Protein AF-W1YRF5-F1 (afdb_monomer_lite)

Organism: NCBI:txid408170

Sequence (106 aa):
VVPGMPHLPFLLFSALLGFTGWRMSKRPQAAEAEEKSLETLTRTITETSEQQVSWETIPLIEPISLSLGYKLVALVDKAQGNPLPQRIRGVRQVISDGNGVLLPEI

InterPro domains:
  IPR001712 Type III secretion system FHIPEP [PF00771] (1-106)
  IPR001712 Type III secretion system FHIPEP [PTHR30161] (1-106)
  IPR042194 FHIPEP, domain 1 [G3DSA:3.40.30.60] (30-106)

Radius of gyration: 37.63 Å; chains: 1; bounding box: 57×25×106 Å

Foldseek 3Di:
DDPDDDCVVVVVVVVVVVVVVVVVVPPPPVVVVVVVVVVVVVVVCVVVVPPDVDPVPDDDDDDDDDDDDPVCVVCCDVVNVNNPVVVVVVVQVVVCVVVVHRDDDD

pLDDT: mean 79.0, std 10.47, range [55.88, 95.44]

Secondary structure (DSSP, 8-state):
--TTS-HHHHHHHHHHHHHHHHHHHS--HHHHHHHHHHHHHHHHHHHHTT----GGGSPPPPPP-----GGGGGGT-GGGT-HHHHHHHHHHHHHHHHHTSPPPP-

Structure (mmCIF, N/CA/C/O backbone):
data_AF-W1YRF5-F1
#
_entry.id   AF-W1YRF5-F1
#
loop_
_atom_site.group_PDB
_atom_site.id
_atom_site.type_symbol
_atom_site.label_atom_id
_atom_site.label_alt_id
_atom_site.label_comp_id
_atom_site.label_asym_id
_atom_site.label_entity_id
_atom_site.label_seq_id
_atom_site.pdbx_PDB_ins_code
_atom_site.Cartn_x
_atom_site.Cartn_y
_atom_site.Cartn_z
_atom_site.occupancy
_atom_site.B_iso_or_equiv
_atom_site.auth_seq_id
_atom_site.auth_comp_id
_atom_site.auth_asym_id
_atom_site.auth_atom_id
_atom_site.pdbx_PDB_model_num
ATOM 1 N N . VAL A 1 1 ? 33.717 -13.083 -66.081 1.00 57.66 1 VAL A N 1
ATOM 2 C CA . VAL A 1 1 ? 32.975 -12.517 -67.232 1.00 57.66 1 VAL A CA 1
ATOM 3 C C . VAL A 1 1 ? 32.475 -13.692 -68.054 1.00 57.66 1 VAL A C 1
ATOM 5 O O . VAL A 1 1 ? 33.300 -14.496 -68.464 1.00 57.66 1 VAL A O 1
ATOM 8 N N . VAL A 1 2 ? 31.156 -13.878 -68.165 1.00 59.56 2 VAL A N 1
ATOM 9 C CA . VAL A 1 2 ? 30.548 -15.007 -68.900 1.00 59.56 2 VAL A CA 1
ATOM 10 C C . VAL A 1 2 ? 30.371 -14.591 -70.367 1.00 59.56 2 VAL A C 1
ATOM 12 O O . VAL A 1 2 ? 29.769 -13.543 -70.593 1.00 59.56 2 VAL A O 1
ATOM 15 N N . PRO A 1 3 ? 30.874 -15.340 -71.363 1.00 70.31 3 PRO A N 1
ATOM 16 C CA . PRO A 1 3 ? 30.791 -14.918 -72.758 1.00 70.31 3 PRO A CA 1
ATOM 17 C C . PRO A 1 3 ? 29.340 -15.001 -73.262 1.00 70.31 3 PRO A C 1
ATOM 19 O O . PRO A 1 3 ? 28.722 -16.056 -73.162 1.00 70.31 3 PRO A O 1
ATOM 22 N N . GLY A 1 4 ? 28.801 -13.900 -73.805 1.00 70.38 4 GLY A N 1
ATOM 23 C CA . GLY A 1 4 ? 27.498 -13.873 -74.497 1.00 70.38 4 GLY A CA 1
ATOM 24 C C . GLY A 1 4 ? 26.362 -13.068 -73.842 1.00 70.38 4 GLY A C 1
ATOM 25 O O . GLY A 1 4 ? 25.280 -13.008 -74.418 1.00 70.38 4 GLY A O 1
ATOM 26 N N . MET A 1 5 ? 26.570 -12.416 -72.689 1.00 71.38 5 MET A N 1
ATOM 27 C CA . MET A 1 5 ? 25.559 -11.555 -72.038 1.00 71.38 5 MET A CA 1
ATOM 28 C C . MET A 1 5 ? 25.992 -10.079 -71.961 1.00 71.38 5 MET A C 1
ATOM 30 O O . MET A 1 5 ? 27.173 -9.804 -71.747 1.00 71.38 5 MET A O 1
ATOM 34 N N . PRO A 1 6 ? 25.062 -9.104 -72.065 1.00 78.56 6 PRO A N 1
ATOM 35 C CA . PRO A 1 6 ? 25.386 -7.692 -71.874 1.00 78.56 6 PRO A CA 1
ATOM 36 C C . PRO A 1 6 ? 25.775 -7.429 -70.407 1.00 78.56 6 PRO A C 1
ATOM 38 O O . PRO A 1 6 ? 24.937 -7.453 -69.510 1.00 78.56 6 PRO A O 1
ATOM 41 N N . HIS A 1 7 ? 27.060 -7.169 -70.145 1.00 79.50 7 HIS A N 1
ATOM 42 C CA . HIS A 1 7 ? 27.597 -6.909 -68.794 1.00 79.50 7 HIS A CA 1
ATOM 43 C C . HIS A 1 7 ? 27.298 -5.502 -68.262 1.00 79.50 7 HIS A C 1
ATOM 45 O O . HIS A 1 7 ? 27.398 -5.250 -67.064 1.00 79.50 7 HIS A O 1
ATOM 51 N N . LEU A 1 8 ? 26.915 -4.595 -69.157 1.00 87.06 8 LEU A N 1
ATOM 52 C CA . LEU A 1 8 ? 26.600 -3.199 -68.866 1.00 87.06 8 LEU A CA 1
ATOM 53 C C . LEU A 1 8 ? 25.480 -3.031 -67.810 1.00 87.06 8 LEU A C 1
ATOM 55 O O . LEU A 1 8 ? 25.721 -2.333 -66.826 1.00 87.06 8 LEU A O 1
ATOM 59 N N . PRO A 1 9 ? 24.311 -3.704 -67.910 1.00 88.06 9 PRO A N 1
ATOM 60 C CA . PRO A 1 9 ? 23.279 -3.646 -66.867 1.00 88.06 9 PRO A CA 1
ATOM 61 C C . PRO A 1 9 ? 23.739 -4.214 -65.517 1.00 88.06 9 PRO A C 1
ATOM 63 O O . PRO A 1 9 ? 23.411 -3.650 -64.475 1.00 88.06 9 PRO A O 1
ATOM 66 N N . PHE A 1 10 ? 24.539 -5.285 -65.512 1.00 86.38 10 PHE A N 1
ATOM 67 C CA . PHE A 1 10 ? 25.053 -5.883 -64.275 1.00 86.38 10 PHE A CA 1
ATOM 68 C C . PHE A 1 10 ? 26.046 -4.968 -63.555 1.00 86.38 10 PHE A C 1
ATOM 70 O O . PHE A 1 10 ? 25.980 -4.830 -62.335 1.00 86.38 10 PHE A O 1
ATOM 77 N N . LEU A 1 11 ? 26.939 -4.307 -64.297 1.00 89.94 11 LEU A N 1
ATOM 78 C CA . LEU A 1 11 ? 27.872 -3.335 -63.726 1.00 89.94 11 LEU A CA 1
ATOM 79 C C . LEU A 1 11 ? 27.139 -2.120 -63.154 1.00 89.94 11 LEU A C 1
ATOM 81 O O . LEU A 1 11 ? 27.476 -1.667 -62.063 1.00 89.94 11 LEU A O 1
ATOM 85 N N . LEU A 1 12 ? 26.111 -1.630 -63.848 1.00 92.38 12 LEU A N 1
ATOM 86 C CA . LEU A 1 12 ? 25.311 -0.495 -63.390 1.00 92.38 12 LEU A CA 1
ATOM 87 C C . LEU A 1 12 ? 24.539 -0.844 -62.108 1.00 92.38 12 LEU A C 1
ATOM 89 O O . LEU A 1 12 ? 24.555 -0.078 -61.146 1.00 92.38 12 LEU A O 1
ATOM 93 N N . PHE A 1 13 ? 23.946 -2.038 -62.051 1.00 92.19 13 PHE A N 1
ATOM 94 C CA . PHE A 1 13 ? 23.278 -2.535 -60.850 1.00 92.19 13 PHE A CA 1
ATOM 95 C C . PHE A 1 13 ? 24.253 -2.735 -59.680 1.00 92.19 13 PHE A C 1
ATOM 97 O O . PHE A 1 13 ? 23.970 -2.315 -58.559 1.00 92.19 13 PHE A O 1
ATOM 104 N N . SER A 1 14 ? 25.436 -3.301 -59.938 1.00 92.44 14 SER A N 1
ATOM 105 C CA . SER A 1 14 ? 26.479 -3.465 -58.920 1.00 92.44 14 SER A CA 1
ATOM 106 C C . SER A 1 14 ? 26.993 -2.121 -58.397 1.00 92.44 14 SER A C 1
ATOM 108 O O . SER A 1 14 ? 27.240 -1.993 -57.199 1.00 92.44 14 SER A O 1
ATOM 110 N N . ALA A 1 15 ? 27.143 -1.116 -59.264 1.00 95.06 15 ALA A N 1
ATOM 111 C CA . ALA A 1 15 ? 27.537 0.232 -58.864 1.00 95.06 15 ALA A CA 1
ATOM 112 C C . ALA A 1 15 ? 26.457 0.898 -58.001 1.00 95.06 15 ALA A C 1
ATOM 114 O O . ALA A 1 15 ? 26.777 1.522 -56.990 1.00 95.06 15 ALA A O 1
ATOM 115 N N . LEU A 1 16 ? 25.180 0.715 -58.354 1.00 95.44 16 LEU A N 1
ATOM 116 C CA . LEU A 1 16 ? 24.054 1.221 -57.573 1.00 95.44 16 LEU A CA 1
ATOM 117 C C . LEU A 1 16 ? 24.016 0.590 -56.175 1.00 95.44 16 LEU A C 1
ATOM 119 O O . LEU A 1 16 ? 23.956 1.317 -55.188 1.00 95.44 16 LEU A O 1
ATOM 123 N N . LEU A 1 17 ? 24.115 -0.740 -56.081 1.00 94.88 17 LEU A N 1
ATOM 124 C CA . LEU A 1 17 ? 24.157 -1.456 -54.801 1.00 94.88 17 LEU A CA 1
ATOM 125 C C . LEU A 1 17 ? 25.374 -1.069 -53.951 1.00 94.88 17 LEU A C 1
ATOM 127 O O . LEU A 1 17 ? 25.254 -0.880 -52.742 1.00 94.88 17 LEU A O 1
ATOM 131 N N . GLY A 1 18 ? 26.544 -0.912 -54.576 1.00 93.75 18 GLY A N 1
ATOM 132 C CA . GLY A 1 18 ? 27.742 -0.434 -53.887 1.00 93.75 18 GLY A CA 1
ATOM 133 C C . GLY A 1 18 ? 27.557 0.980 -53.329 1.00 93.75 18 GLY A C 1
ATOM 134 O O . GLY A 1 18 ? 27.932 1.254 -52.189 1.00 93.75 18 GLY A O 1
ATOM 135 N N . PHE A 1 19 ? 26.920 1.869 -54.094 1.00 93.62 19 PHE A N 1
ATOM 136 C CA . PHE A 1 19 ? 26.643 3.239 -53.670 1.00 93.62 19 PHE A CA 1
ATOM 137 C C . PHE A 1 19 ? 25.619 3.312 -52.531 1.00 93.62 19 PHE A C 1
ATOM 139 O O . PHE A 1 19 ? 25.832 4.048 -51.564 1.00 93.62 19 PHE A O 1
ATOM 146 N N . THR A 1 20 ? 24.525 2.545 -52.600 1.00 90.38 20 THR A N 1
ATOM 147 C CA . THR A 1 20 ? 23.522 2.508 -51.523 1.00 90.38 20 THR A CA 1
ATOM 148 C C . THR A 1 20 ? 24.093 1.897 -50.248 1.00 90.38 20 THR A C 1
ATOM 150 O O . THR A 1 20 ? 23.889 2.458 -49.172 1.00 90.38 20 THR A O 1
ATOM 153 N N . GLY A 1 21 ? 24.876 0.822 -50.367 1.00 88.25 21 GLY A N 1
ATOM 154 C CA . GLY A 1 21 ? 25.586 0.206 -49.249 1.00 88.25 21 GLY A CA 1
ATOM 155 C C . GLY A 1 21 ? 26.573 1.168 -48.590 1.00 88.25 21 GLY A C 1
ATOM 156 O O . GLY A 1 21 ? 26.551 1.328 -47.373 1.00 88.25 21 GLY A O 1
ATOM 157 N N . TRP A 1 22 ? 27.378 1.892 -49.375 1.00 88.94 22 TRP A N 1
ATOM 158 C CA . TRP A 1 22 ? 28.302 2.901 -48.843 1.00 88.94 22 TRP A CA 1
ATOM 159 C C . TRP A 1 22 ? 27.572 4.058 -48.152 1.00 88.94 22 TRP A C 1
ATOM 161 O O . TRP A 1 22 ? 28.001 4.533 -47.099 1.00 88.94 22 TRP A O 1
ATOM 171 N N . ARG A 1 23 ? 26.435 4.492 -48.707 1.00 86.19 23 ARG A N 1
ATOM 172 C CA . ARG A 1 23 ? 25.610 5.550 -48.117 1.00 86.19 23 ARG A CA 1
ATOM 173 C C . ARG A 1 23 ? 24.934 5.105 -46.816 1.00 86.19 23 ARG A C 1
ATOM 175 O O . ARG A 1 23 ? 24.899 5.898 -45.885 1.00 86.19 23 ARG A O 1
ATOM 182 N N . MET A 1 24 ? 24.437 3.868 -46.728 1.00 79.75 24 MET A N 1
ATOM 183 C CA . MET A 1 24 ? 23.878 3.304 -45.486 1.00 79.75 24 MET A CA 1
ATOM 184 C C . MET A 1 24 ? 24.958 2.981 -44.449 1.00 79.75 24 MET A C 1
ATOM 186 O O . MET A 1 24 ? 24.711 3.120 -43.255 1.00 79.75 24 MET A O 1
ATOM 190 N N . SER A 1 25 ? 26.159 2.594 -44.891 1.00 77.75 25 SER A N 1
ATOM 191 C CA . SER A 1 25 ? 27.304 2.342 -44.008 1.00 77.75 25 SER A CA 1
ATOM 192 C C . SER A 1 25 ? 27.800 3.613 -43.323 1.00 77.75 25 SER A C 1
ATOM 194 O O . SER A 1 25 ? 28.407 3.526 -42.258 1.00 77.75 25 SER A O 1
ATOM 196 N N . LYS A 1 26 ? 27.518 4.794 -43.884 1.00 77.69 26 LYS A N 1
ATOM 197 C CA . LYS A 1 26 ? 27.587 6.063 -43.154 1.00 77.69 26 LYS A CA 1
ATOM 198 C C . LYS A 1 26 ? 26.346 6.190 -42.268 1.00 77.69 26 LYS A C 1
ATOM 200 O O . LYS A 1 26 ? 25.483 7.033 -42.514 1.00 77.69 26 LYS A O 1
ATOM 205 N N . ARG A 1 27 ? 26.239 5.298 -41.277 1.00 67.44 27 ARG A N 1
ATOM 206 C CA . ARG A 1 27 ? 25.161 5.306 -40.285 1.00 67.44 27 ARG A CA 1
ATOM 207 C C . ARG A 1 27 ? 25.095 6.701 -39.637 1.00 67.44 27 ARG A C 1
ATOM 209 O O . ARG A 1 27 ? 26.133 7.230 -39.237 1.00 67.44 27 ARG A O 1
ATOM 216 N N . PRO A 1 28 ? 23.912 7.332 -39.553 1.00 67.88 28 PRO A N 1
ATOM 217 C CA . PRO A 1 28 ? 23.762 8.574 -38.814 1.00 67.88 28 PRO A CA 1
ATOM 218 C C . PRO A 1 28 ? 24.003 8.298 -37.326 1.00 67.88 28 PRO A C 1
ATOM 220 O O . PRO A 1 28 ? 23.429 7.365 -36.771 1.00 67.88 28 PRO A O 1
ATOM 223 N N . GLN A 1 29 ? 24.809 9.138 -36.676 1.00 62.84 29 GLN A N 1
ATOM 224 C CA . GLN A 1 29 ? 25.162 9.060 -35.249 1.00 62.84 29 GLN A CA 1
ATOM 225 C C . GLN A 1 29 ? 23.937 8.941 -34.313 1.00 62.84 29 GLN A C 1
ATOM 227 O O . GLN A 1 29 ? 24.036 8.413 -33.210 1.00 62.84 29 GLN A O 1
ATOM 232 N N . ALA A 1 30 ? 22.766 9.390 -34.775 1.00 63.47 30 ALA A N 1
ATOM 233 C CA . ALA A 1 30 ? 21.490 9.238 -34.083 1.00 63.47 30 ALA A CA 1
ATOM 234 C C . ALA A 1 30 ? 21.054 7.768 -33.901 1.00 63.47 30 ALA A C 1
ATOM 236 O O . ALA A 1 30 ? 20.520 7.433 -32.851 1.00 63.47 30 ALA A O 1
ATOM 237 N N . ALA A 1 31 ? 21.324 6.887 -34.871 1.00 67.75 31 ALA A N 1
ATOM 238 C CA . ALA A 1 31 ? 20.943 5.475 -34.787 1.00 67.75 31 ALA A CA 1
ATOM 239 C C . ALA A 1 31 ? 21.807 4.700 -33.775 1.00 67.75 31 ALA A C 1
ATOM 241 O O . ALA A 1 31 ? 21.302 3.840 -33.065 1.00 67.75 31 ALA A O 1
ATOM 242 N N . GLU A 1 32 ? 23.094 5.041 -33.653 1.00 67.69 32 GLU A N 1
ATOM 243 C CA . GLU A 1 32 ? 23.989 4.444 -32.647 1.00 67.69 32 GLU A CA 1
ATOM 244 C C . GLU A 1 32 ? 23.647 4.902 -31.221 1.00 67.69 32 GLU A C 1
ATOM 246 O O . GLU A 1 32 ? 23.779 4.136 -30.266 1.00 67.69 32 GLU A O 1
ATOM 251 N N . ALA A 1 33 ? 23.181 6.145 -31.063 1.00 67.62 33 ALA A N 1
ATOM 252 C CA . ALA A 1 33 ? 22.729 6.661 -29.773 1.00 67.62 33 ALA A CA 1
ATOM 253 C C . ALA A 1 33 ? 21.443 5.969 -29.284 1.00 67.62 33 ALA A C 1
ATOM 255 O O . ALA A 1 33 ? 21.292 5.735 -28.085 1.00 67.62 33 ALA A O 1
ATOM 256 N N . GLU A 1 34 ? 20.543 5.623 -30.205 1.00 72.88 34 GLU A N 1
ATOM 257 C CA . GLU A 1 34 ? 19.301 4.902 -29.915 1.00 72.88 34 GLU A CA 1
ATOM 258 C C . GLU A 1 34 ? 19.558 3.423 -29.581 1.00 72.88 34 GLU A C 1
ATOM 260 O O . GLU A 1 34 ? 19.010 2.901 -28.616 1.00 72.88 34 GLU A O 1
ATOM 265 N N . GLU A 1 35 ? 20.475 2.761 -30.290 1.00 75.19 35 GLU A N 1
ATOM 266 C CA . GLU A 1 35 ? 20.872 1.375 -29.992 1.00 75.19 35 GLU A CA 1
ATOM 267 C C . GLU A 1 35 ? 21.487 1.271 -28.579 1.00 75.19 35 GLU A C 1
ATOM 269 O O . GLU A 1 35 ? 21.114 0.413 -27.777 1.00 75.19 35 GLU A O 1
ATOM 274 N N . LYS A 1 36 ? 22.346 2.234 -28.216 1.00 75.62 36 LYS A N 1
ATOM 275 C CA . LYS A 1 36 ? 22.987 2.289 -26.896 1.00 75.62 36 LYS A CA 1
ATOM 276 C C . LYS A 1 36 ? 22.007 2.612 -25.764 1.00 75.62 36 LYS A C 1
ATOM 278 O O . LYS A 1 36 ? 22.158 2.086 -24.662 1.00 75.62 36 LYS A O 1
ATOM 283 N N . SER A 1 37 ? 21.010 3.468 -26.004 1.00 74.88 37 SER A N 1
ATOM 284 C CA . SER A 1 37 ? 20.000 3.784 -24.988 1.00 74.88 37 SER A CA 1
ATOM 285 C C . SER A 1 37 ? 19.113 2.570 -24.692 1.00 74.88 37 SER A C 1
ATOM 287 O O . SER A 1 37 ? 18.869 2.261 -23.523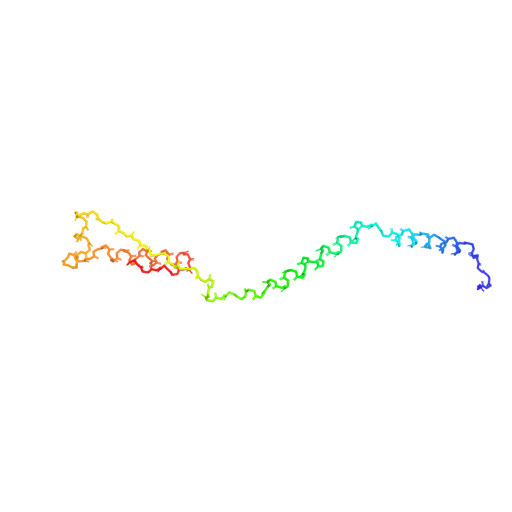 1.00 74.88 37 SER A O 1
ATOM 289 N N . LEU A 1 38 ? 18.729 1.810 -25.719 1.00 77.56 38 LEU A N 1
ATOM 290 C CA . LEU A 1 38 ? 17.952 0.579 -25.572 1.00 77.56 38 LEU A CA 1
ATOM 291 C C . LEU A 1 38 ? 18.726 -0.521 -24.830 1.00 77.56 38 LEU A C 1
ATOM 293 O O . LEU A 1 38 ? 18.159 -1.182 -23.954 1.00 77.56 38 LEU A O 1
ATOM 297 N N . GLU A 1 39 ? 20.026 -0.676 -25.095 1.00 77.75 39 GLU A N 1
ATOM 298 C CA . GLU A 1 39 ? 20.885 -1.595 -24.335 1.00 77.75 39 GLU A CA 1
ATOM 299 C C . GLU A 1 39 ? 20.986 -1.199 -22.856 1.00 77.75 39 GLU A C 1
ATOM 301 O O . GLU A 1 39 ? 20.863 -2.053 -21.973 1.00 77.75 39 GLU A O 1
ATOM 306 N N . THR A 1 40 ? 21.154 0.097 -22.559 1.00 74.75 40 THR A N 1
ATOM 307 C CA . THR A 1 40 ? 21.219 0.569 -21.166 1.00 74.75 40 THR A CA 1
ATOM 308 C C . THR A 1 40 ? 19.909 0.348 -20.417 1.00 74.75 40 THR A C 1
ATOM 310 O O . THR A 1 40 ? 19.936 -0.148 -19.294 1.00 74.75 40 THR A O 1
ATOM 313 N N . LEU A 1 41 ? 18.763 0.621 -21.049 1.00 76.00 41 LEU A N 1
ATOM 314 C CA . LEU A 1 41 ? 17.445 0.390 -20.456 1.00 76.00 41 LEU A CA 1
ATOM 315 C C . LEU A 1 41 ? 17.209 -1.096 -20.170 1.00 76.00 41 LEU A C 1
ATOM 317 O O . LEU A 1 41 ? 16.761 -1.454 -19.082 1.00 76.00 41 LEU A O 1
ATOM 321 N N . THR A 1 42 ? 17.569 -1.967 -21.114 1.00 74.38 42 THR A N 1
ATOM 322 C CA . THR A 1 42 ? 17.427 -3.422 -20.957 1.00 74.38 42 THR A CA 1
ATOM 323 C C . THR A 1 42 ? 18.284 -3.941 -19.800 1.00 74.38 42 THR A C 1
ATOM 325 O O . THR A 1 42 ? 17.826 -4.763 -19.001 1.00 74.38 42 THR A O 1
ATOM 328 N N . ARG A 1 43 ? 19.507 -3.416 -19.649 1.00 71.25 43 ARG A N 1
ATOM 329 C CA . ARG A 1 43 ? 20.394 -3.763 -18.533 1.00 71.25 43 ARG A CA 1
ATOM 330 C C . ARG A 1 43 ? 19.847 -3.292 -17.187 1.00 71.25 43 ARG A C 1
ATOM 332 O O . ARG A 1 43 ? 19.813 -4.084 -16.253 1.00 71.25 43 ARG A O 1
ATOM 339 N N . THR A 1 44 ? 19.360 -2.053 -17.099 1.00 69.81 44 THR A N 1
ATOM 340 C CA . THR A 1 44 ? 18.778 -1.506 -15.863 1.00 69.81 44 THR A CA 1
ATOM 341 C C . THR A 1 44 ? 17.532 -2.275 -15.420 1.00 69.81 44 THR A C 1
ATOM 343 O O . THR A 1 44 ? 17.369 -2.537 -14.231 1.00 69.81 44 THR A O 1
ATOM 346 N N . ILE A 1 45 ? 16.670 -2.683 -16.358 1.00 71.25 45 ILE A N 1
ATOM 347 C CA . ILE A 1 45 ? 15.477 -3.491 -16.054 1.00 71.25 45 ILE A CA 1
ATOM 348 C C . ILE A 1 45 ? 15.878 -4.886 -15.552 1.00 71.25 45 ILE A C 1
ATOM 350 O O . ILE A 1 45 ? 15.309 -5.370 -14.576 1.00 71.25 45 ILE A O 1
ATOM 354 N N . THR A 1 46 ? 16.885 -5.510 -16.169 1.00 66.56 46 THR A N 1
ATOM 355 C CA . THR A 1 46 ? 17.356 -6.848 -15.772 1.00 66.56 46 THR A CA 1
ATOM 356 C C . THR A 1 46 ? 18.048 -6.833 -14.403 1.00 66.56 46 THR A C 1
ATOM 358 O O . THR A 1 46 ? 17.788 -7.716 -13.595 1.00 66.56 46 THR A O 1
ATOM 361 N N . GLU A 1 47 ? 18.856 -5.810 -14.096 1.00 62.22 47 GLU A N 1
ATOM 362 C CA . GLU A 1 47 ? 19.498 -5.645 -12.776 1.00 62.22 47 GLU A CA 1
ATOM 363 C C . GLU A 1 47 ? 18.489 -5.277 -11.666 1.00 62.22 47 GLU A C 1
ATOM 365 O O . GLU A 1 47 ? 18.699 -5.621 -10.507 1.00 62.22 47 GLU A O 1
ATOM 370 N N . THR A 1 48 ? 17.370 -4.620 -11.998 1.00 59.34 48 THR A N 1
ATOM 371 C CA . THR A 1 48 ? 16.342 -4.207 -11.016 1.00 59.34 48 THR A CA 1
ATOM 372 C C . THR A 1 48 ? 15.293 -5.298 -10.752 1.00 59.34 48 THR A C 1
ATOM 374 O O . THR A 1 48 ? 14.629 -5.290 -9.716 1.00 59.34 48 THR A O 1
ATOM 377 N N . SER A 1 49 ? 15.149 -6.279 -11.650 1.00 55.88 49 SER A N 1
ATOM 378 C CA . SER A 1 49 ? 14.156 -7.357 -11.524 1.00 55.88 49 SER A CA 1
ATOM 379 C C . SER A 1 49 ? 14.425 -8.332 -10.362 1.00 55.88 49 SER A C 1
ATOM 381 O O . SER A 1 49 ? 13.585 -9.191 -10.093 1.00 55.88 49 SER A O 1
ATOM 383 N N . GLU A 1 50 ? 15.556 -8.208 -9.665 1.00 56.88 50 GLU A N 1
ATOM 384 C CA . GLU A 1 50 ? 15.895 -9.010 -8.482 1.00 56.88 50 GLU A CA 1
ATOM 385 C C . GLU A 1 50 ? 15.521 -8.352 -7.149 1.00 56.88 50 GLU A C 1
ATOM 387 O O . GLU A 1 50 ? 15.862 -8.886 -6.093 1.00 56.88 50 GLU A O 1
ATOM 392 N N . GLN A 1 51 ? 14.765 -7.247 -7.143 1.00 59.50 51 GLN A N 1
ATOM 393 C CA . GLN A 1 51 ? 14.028 -6.865 -5.935 1.00 59.50 51 GLN A CA 1
ATOM 394 C C . GLN A 1 51 ? 12.889 -7.866 -5.710 1.00 59.50 51 GLN A C 1
ATOM 396 O O . GLN A 1 51 ? 11.712 -7.610 -5.960 1.00 59.50 51 GLN A O 1
ATOM 401 N N . GLN A 1 52 ? 13.279 -9.056 -5.247 1.00 58.22 52 GLN A N 1
ATOM 402 C CA . GLN A 1 52 ? 12.405 -10.007 -4.595 1.00 58.22 52 GLN A CA 1
ATOM 403 C C . GLN A 1 52 ? 11.648 -9.230 -3.527 1.00 58.22 52 GLN A C 1
ATOM 405 O O . GLN A 1 52 ? 12.258 -8.537 -2.714 1.00 58.22 52 GLN A O 1
ATOM 410 N N . VAL A 1 53 ? 10.319 -9.300 -3.574 1.00 59.91 53 VAL A N 1
ATOM 41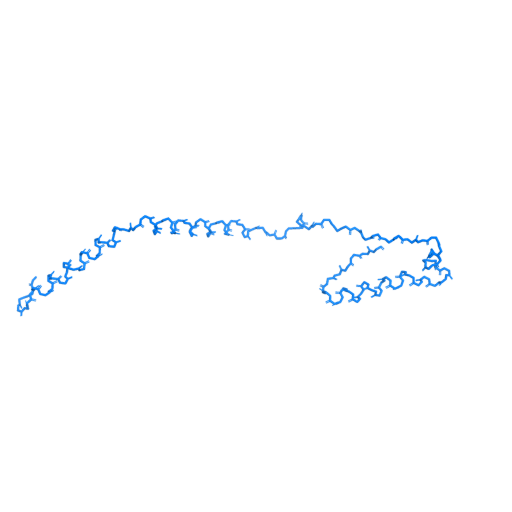1 C CA . VAL A 1 53 ? 9.451 -8.758 -2.531 1.00 59.91 53 VAL A CA 1
ATOM 412 C C . VAL A 1 53 ? 9.911 -9.373 -1.215 1.00 59.91 53 VAL A C 1
ATOM 414 O O . VAL A 1 53 ? 9.636 -10.538 -0.935 1.00 59.91 53 VAL A O 1
ATOM 417 N N . SER A 1 54 ? 10.692 -8.609 -0.463 1.00 67.12 54 SER A N 1
ATOM 418 C CA . SER A 1 54 ? 11.337 -9.098 0.737 1.00 67.12 54 SER A CA 1
ATOM 419 C C . SER A 1 54 ? 10.501 -8.716 1.943 1.00 67.12 54 SER A C 1
ATOM 421 O O . SER A 1 54 ? 9.878 -7.650 1.958 1.00 67.12 54 SER A O 1
ATOM 423 N N . TRP A 1 55 ? 10.481 -9.564 2.970 1.00 68.19 55 TRP A N 1
ATOM 424 C CA . TRP A 1 55 ? 9.720 -9.305 4.196 1.00 68.19 55 TRP A CA 1
ATOM 425 C C . TRP A 1 55 ? 10.166 -8.002 4.884 1.00 68.19 55 TRP A C 1
ATOM 427 O O . TRP A 1 55 ? 9.378 -7.400 5.607 1.00 68.19 55 TRP A O 1
ATOM 437 N N . GLU A 1 56 ? 11.379 -7.509 4.595 1.00 69.50 56 GLU A N 1
ATOM 438 C CA . GLU A 1 56 ? 11.862 -6.198 5.061 1.00 69.50 56 GLU A CA 1
ATOM 439 C C . GLU A 1 56 ? 11.242 -4.996 4.324 1.00 69.50 56 GLU A C 1
ATOM 441 O O . GLU A 1 56 ? 11.355 -3.868 4.795 1.00 69.50 56 GLU A O 1
ATOM 446 N N . THR A 1 57 ? 10.594 -5.211 3.173 1.00 65.50 57 THR A N 1
ATOM 447 C CA . THR A 1 57 ? 9.932 -4.152 2.379 1.00 65.50 57 THR A CA 1
ATOM 448 C C . THR A 1 57 ? 8.457 -3.988 2.762 1.00 65.50 57 THR A C 1
ATOM 450 O O . THR A 1 57 ? 7.753 -3.147 2.204 1.00 65.50 57 THR A O 1
ATOM 453 N N . ILE A 1 58 ? 7.962 -4.777 3.721 1.00 69.69 58 ILE A N 1
ATOM 454 C CA . ILE A 1 58 ? 6.600 -4.637 4.235 1.00 69.69 58 ILE A CA 1
ATOM 455 C C . ILE A 1 58 ? 6.567 -3.426 5.177 1.00 69.69 58 ILE A C 1
ATOM 457 O O . ILE A 1 58 ? 7.262 -3.431 6.196 1.00 69.69 58 ILE A O 1
ATOM 461 N N . PRO A 1 59 ? 5.783 -2.379 4.866 1.00 73.19 59 PRO A N 1
ATOM 462 C CA . PRO A 1 59 ? 5.674 -1.216 5.734 1.00 73.19 59 PRO A CA 1
ATOM 463 C C . PRO A 1 59 ? 5.067 -1.604 7.087 1.00 73.19 59 PRO A C 1
ATOM 465 O O . PRO A 1 59 ? 4.207 -2.486 7.168 1.00 73.19 59 PRO A O 1
ATOM 468 N N . LEU A 1 60 ? 5.493 -0.918 8.152 1.00 72.62 60 LEU A N 1
ATOM 469 C CA . LEU A 1 60 ? 4.844 -1.024 9.457 1.00 72.62 60 LEU A CA 1
ATOM 470 C C . LEU A 1 60 ? 3.366 -0.644 9.303 1.00 72.62 60 LEU A C 1
ATOM 472 O O . LEU A 1 60 ? 3.033 0.414 8.772 1.00 72.62 60 LEU A O 1
ATOM 476 N N . ILE A 1 61 ? 2.484 -1.534 9.741 1.00 71.88 61 ILE A N 1
ATOM 477 C CA . ILE A 1 61 ? 1.043 -1.306 9.709 1.00 71.88 61 ILE A CA 1
ATOM 478 C C . ILE A 1 61 ? 0.730 -0.283 10.804 1.00 71.88 61 ILE A C 1
ATOM 480 O O . ILE A 1 61 ? 0.951 -0.563 11.982 1.00 71.88 61 ILE A O 1
ATOM 484 N N . GLU A 1 62 ? 0.240 0.898 10.432 1.00 76.56 62 GLU A N 1
ATOM 485 C CA . GLU A 1 62 ? -0.193 1.900 11.409 1.00 76.56 62 GLU A CA 1
ATOM 486 C C . GLU A 1 62 ? -1.469 1.411 12.121 1.00 76.56 62 GLU A C 1
ATOM 488 O O . GLU A 1 62 ? -2.451 1.068 11.448 1.00 76.56 62 GLU A O 1
ATOM 493 N N . PRO A 1 63 ? -1.493 1.349 13.466 1.00 78.69 63 PRO A N 1
ATOM 494 C CA . PRO A 1 63 ? -2.670 0.909 14.197 1.00 78.69 63 PRO A CA 1
ATOM 495 C C . PRO A 1 63 ? -3.812 1.921 14.052 1.00 78.69 63 PRO A C 1
ATOM 497 O O . PRO A 1 63 ? -3.617 3.138 14.078 1.00 78.69 63 PRO A O 1
ATOM 500 N N . ILE A 1 64 ? -5.039 1.416 13.941 1.00 81.81 64 ILE A N 1
ATOM 501 C CA . ILE A 1 64 ? -6.243 2.248 13.879 1.00 81.81 64 ILE A CA 1
ATOM 502 C C . ILE A 1 64 ? -6.633 2.636 15.313 1.00 81.81 64 ILE A C 1
ATOM 504 O O . ILE A 1 64 ? -6.731 1.775 16.180 1.00 81.81 64 ILE A O 1
ATOM 508 N N . SER A 1 65 ? -6.889 3.923 15.575 1.00 83.38 65 SER A N 1
ATOM 509 C CA . SER A 1 65 ? -7.355 4.402 16.887 1.00 83.38 65 SER A CA 1
ATOM 510 C C . SER A 1 65 ? -8.805 4.886 16.831 1.00 83.38 65 SER A C 1
ATOM 512 O O . SER A 1 65 ? -9.221 5.548 15.879 1.00 83.38 65 SER A O 1
ATOM 514 N N . LEU A 1 66 ? -9.589 4.559 17.865 1.00 85.69 66 LEU A N 1
ATOM 515 C CA . LEU A 1 66 ? -10.978 4.997 18.008 1.00 85.69 66 LEU A CA 1
ATOM 516 C C . LEU A 1 66 ? -11.155 5.819 19.289 1.00 85.69 66 LEU A C 1
ATOM 518 O O . LEU A 1 66 ? -11.101 5.290 20.398 1.00 85.69 66 LEU A O 1
ATOM 522 N N . SER A 1 67 ? -11.433 7.110 19.130 1.00 87.75 67 SER A N 1
ATOM 523 C CA . SER A 1 67 ? -11.723 8.012 20.247 1.00 87.75 67 SER A CA 1
ATOM 524 C C . SER A 1 67 ? -13.212 7.996 20.588 1.00 87.75 67 SER A C 1
ATOM 526 O O . SER A 1 67 ? -14.058 8.292 19.745 1.00 87.75 67 SER A O 1
ATOM 528 N N . LEU A 1 68 ? -13.542 7.684 21.843 1.00 88.12 68 LEU A N 1
ATOM 529 C CA . LEU A 1 68 ? -14.916 7.640 22.349 1.00 88.12 68 LEU A CA 1
ATOM 530 C C . LEU A 1 68 ? -15.158 8.785 23.335 1.00 88.12 68 LEU A C 1
ATOM 532 O O . LEU A 1 68 ? -14.387 8.994 24.270 1.00 88.12 68 LEU A O 1
ATOM 536 N N . GLY A 1 69 ? -16.269 9.505 23.170 1.00 90.50 69 GLY A N 1
ATOM 537 C CA . GLY A 1 69 ? -16.742 10.432 24.200 1.00 90.50 69 GLY A CA 1
ATOM 538 C C . GLY A 1 69 ? -17.232 9.679 25.444 1.00 90.50 69 GLY A C 1
ATOM 539 O O . GLY A 1 69 ? -17.748 8.570 25.329 1.00 90.50 69 GLY A O 1
ATOM 540 N N . TYR A 1 70 ? -17.148 10.296 26.629 1.00 89.00 70 TYR A N 1
ATOM 541 C CA . TYR A 1 70 ? -17.481 9.656 27.917 1.00 89.00 70 TYR A CA 1
ATOM 542 C C . TYR A 1 70 ? -18.855 8.956 27.936 1.00 89.00 70 TYR A C 1
ATOM 544 O O . TYR A 1 70 ? -18.981 7.832 28.413 1.00 89.00 70 TYR A O 1
ATOM 552 N N . LYS A 1 71 ? -19.882 9.570 27.331 1.00 86.69 71 LYS A N 1
ATOM 553 C CA . LYS A 1 71 ? -21.239 8.995 27.243 1.00 86.69 71 LYS A CA 1
ATOM 554 C C . LYS A 1 71 ? -21.329 7.714 26.398 1.00 86.69 71 LYS A C 1
ATOM 556 O O . LYS A 1 71 ? -22.312 6.993 26.510 1.00 86.69 71 LYS A O 1
ATOM 561 N N . LEU A 1 72 ? -20.339 7.444 25.548 1.00 85.00 72 LEU A N 1
ATOM 562 C CA . LEU A 1 72 ? -20.296 6.288 24.649 1.00 85.00 72 LEU A CA 1
ATOM 563 C C . LEU A 1 72 ? -19.456 5.133 25.206 1.00 85.00 72 LEU A C 1
ATOM 565 O O . LEU A 1 72 ? -19.494 4.042 24.645 1.00 85.00 72 LEU A O 1
ATOM 569 N N . VAL A 1 73 ? -18.749 5.329 26.325 1.00 83.88 73 VAL A N 1
ATOM 570 C CA . VAL A 1 73 ? -17.956 4.270 26.981 1.00 83.88 73 VAL A CA 1
ATOM 571 C C . VAL A 1 73 ? -18.843 3.093 27.404 1.00 83.88 73 VAL A C 1
ATOM 573 O O . VAL A 1 73 ? -18.427 1.943 27.308 1.00 83.88 73 VAL A O 1
ATOM 576 N N . ALA A 1 74 ? -20.106 3.357 27.753 1.00 84.31 74 ALA A N 1
ATOM 577 C CA . ALA A 1 74 ? -21.094 2.322 28.063 1.00 84.31 74 ALA A CA 1
ATOM 578 C C . ALA A 1 74 ? -21.341 1.333 26.904 1.00 84.31 74 ALA A C 1
ATOM 580 O O . ALA A 1 74 ? -21.774 0.211 27.141 1.00 84.31 74 ALA A O 1
ATOM 581 N N . LEU A 1 75 ? -21.040 1.713 25.655 1.00 81.50 75 LEU A N 1
ATOM 582 C CA . LEU A 1 75 ? -21.181 0.839 24.482 1.00 81.50 75 LEU A CA 1
ATOM 583 C C . LEU A 1 75 ? -20.028 -0.169 24.331 1.00 81.50 75 LEU A C 1
ATOM 585 O O . LEU A 1 75 ? -20.130 -1.099 23.530 1.00 81.50 75 LEU A O 1
ATOM 589 N N . VAL A 1 76 ? -18.938 0.021 25.077 1.00 83.75 76 VAL A N 1
ATOM 590 C CA . VAL A 1 76 ? -17.794 -0.905 25.171 1.00 83.75 76 VAL A CA 1
ATOM 591 C C . VAL A 1 76 ? -17.917 -1.810 26.404 1.00 83.75 76 VAL A C 1
ATOM 593 O O . VAL A 1 76 ? -17.188 -2.791 26.545 1.00 83.75 76 VAL A O 1
ATOM 596 N N . ASP A 1 77 ? -18.857 -1.517 27.304 1.00 81.56 77 ASP A N 1
ATOM 597 C CA . ASP A 1 77 ? -19.034 -2.287 28.525 1.00 81.56 77 ASP A CA 1
ATOM 598 C C . ASP A 1 77 ? -19.604 -3.687 28.231 1.00 81.56 77 ASP A C 1
ATOM 600 O O . ASP A 1 77 ? -20.636 -3.861 27.568 1.00 81.56 77 ASP A O 1
ATOM 604 N N . LYS A 1 78 ? -18.935 -4.712 28.770 1.00 72.62 78 LYS A N 1
ATOM 605 C CA . LYS A 1 78 ? -19.366 -6.111 28.682 1.00 72.62 78 LYS A CA 1
ATOM 606 C C . LYS A 1 78 ? -20.665 -6.358 29.443 1.00 72.62 78 LYS A C 1
ATOM 608 O O . LYS A 1 78 ? -21.438 -7.214 29.018 1.00 72.62 78 LYS A O 1
ATOM 613 N N . ALA A 1 79 ? -20.931 -5.604 30.511 1.00 72.56 79 ALA A N 1
ATOM 614 C CA . ALA A 1 79 ? -22.166 -5.729 31.283 1.00 72.56 79 ALA A CA 1
ATOM 615 C C . ALA A 1 79 ? -23.413 -5.333 30.470 1.00 72.56 79 ALA A C 1
ATOM 617 O O . ALA A 1 79 ? -24.501 -5.841 30.721 1.00 72.56 79 ALA A O 1
ATOM 618 N N . GLN A 1 80 ? -23.244 -4.474 29.459 1.00 70.19 80 GLN A N 1
ATOM 619 C CA . GLN A 1 80 ? -24.313 -3.974 28.585 1.00 70.19 80 GLN A CA 1
ATOM 620 C C . GLN A 1 80 ? -24.364 -4.712 27.232 1.00 70.19 80 GLN A C 1
ATOM 622 O O . GLN A 1 80 ? -24.981 -4.241 26.278 1.00 70.19 80 GLN A O 1
ATOM 627 N N . GLY A 1 81 ? -23.698 -5.869 27.120 1.00 73.69 81 GLY A N 1
ATOM 628 C CA . GLY A 1 81 ? -23.718 -6.703 25.913 1.00 73.69 81 GLY A CA 1
ATOM 629 C C . GLY A 1 81 ? -22.676 -6.347 24.847 1.00 73.69 81 GLY A C 1
ATOM 630 O O . GLY A 1 81 ? -22.678 -6.950 23.776 1.00 73.69 81 GLY A O 1
ATOM 631 N N . ASN A 1 82 ? -21.755 -5.420 25.131 1.00 81.00 82 ASN A N 1
ATOM 632 C CA . ASN A 1 82 ? -20.611 -5.085 24.278 1.00 81.00 82 ASN A CA 1
ATOM 633 C C . ASN A 1 82 ? -20.943 -4.771 22.793 1.00 81.00 82 ASN A C 1
ATOM 635 O O . ASN A 1 82 ? -20.334 -5.350 21.880 1.00 81.00 82 ASN A O 1
ATOM 639 N N . PRO A 1 83 ? -21.919 -3.889 22.507 1.00 82.06 83 PRO A N 1
ATOM 640 C CA . PRO A 1 83 ? -22.419 -3.675 21.148 1.00 82.06 83 PRO A CA 1
ATOM 641 C C . PRO A 1 83 ? -21.368 -3.112 20.178 1.00 82.06 83 PRO A C 1
ATOM 643 O O . PRO A 1 83 ? -21.428 -3.392 18.978 1.00 82.06 83 PRO A O 1
ATOM 646 N N . LEU A 1 8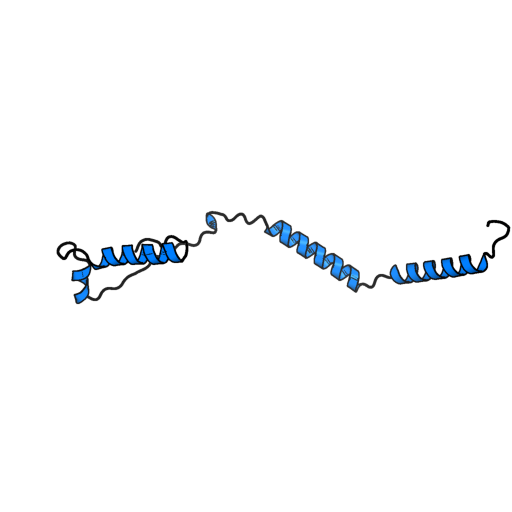4 ? -20.408 -2.320 20.665 1.00 87.12 84 LEU A N 1
ATOM 647 C CA . LEU A 1 84 ? -19.458 -1.612 19.805 1.00 87.12 84 LEU A CA 1
ATOM 648 C C . LEU A 1 84 ? -18.339 -2.530 19.260 1.00 87.12 84 LEU A C 1
ATOM 650 O O . LEU A 1 84 ? -18.197 -2.602 18.038 1.00 87.12 84 LEU A O 1
ATOM 654 N N . PRO A 1 85 ? -17.630 -3.333 20.076 1.00 87.06 85 PRO A N 1
ATOM 655 C CA . PRO A 1 85 ? -16.666 -4.325 19.584 1.00 87.06 85 PRO A CA 1
ATOM 656 C C . PRO A 1 85 ? -17.275 -5.408 18.686 1.00 87.06 85 PRO A C 1
ATOM 658 O O . PRO A 1 85 ? -16.625 -5.860 17.745 1.00 87.06 85 PRO A O 1
ATOM 661 N N . GLN A 1 86 ? -18.528 -5.808 18.928 1.00 87.19 86 GLN A N 1
ATOM 662 C CA . GLN A 1 86 ? -19.234 -6.750 18.049 1.00 87.19 86 GLN A CA 1
ATOM 663 C C . GLN A 1 86 ? -19.453 -6.157 16.650 1.00 87.19 86 GLN A C 1
ATOM 665 O O . GLN A 1 86 ? -19.163 -6.803 15.6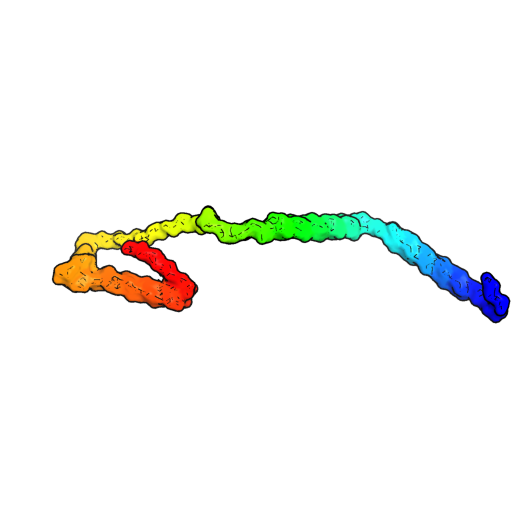42 1.00 87.19 86 GLN A O 1
ATOM 670 N N . ARG A 1 87 ? -19.889 -4.893 16.574 1.00 88.06 87 ARG A N 1
ATOM 671 C CA . ARG A 1 87 ? -20.038 -4.179 15.298 1.00 88.06 87 ARG A CA 1
ATOM 672 C C . ARG A 1 87 ? -18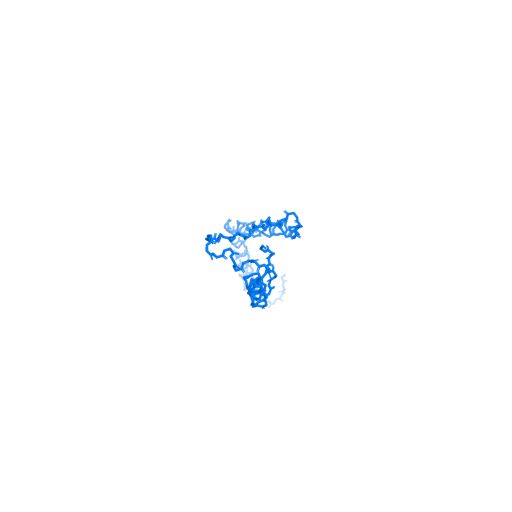.708 -3.966 14.586 1.00 88.06 87 ARG A C 1
ATOM 674 O O . ARG A 1 87 ? -18.656 -4.156 13.377 1.00 88.06 87 ARG A O 1
ATOM 681 N N . ILE A 1 88 ? -17.647 -3.631 15.319 1.00 90.25 88 ILE A N 1
ATOM 682 C CA . ILE A 1 88 ? -16.294 -3.477 14.765 1.00 90.25 88 ILE A CA 1
ATOM 683 C C . ILE A 1 88 ? -15.858 -4.747 14.023 1.00 90.25 88 ILE A C 1
ATOM 685 O O . ILE A 1 88 ? -15.412 -4.669 12.880 1.00 90.25 88 ILE A O 1
ATOM 689 N N . ARG A 1 89 ? -16.049 -5.926 14.630 1.00 88.44 89 ARG A N 1
ATOM 690 C CA . ARG A 1 89 ? -15.713 -7.211 13.995 1.00 88.44 89 ARG A CA 1
ATOM 691 C C . ARG A 1 89 ? -16.529 -7.466 12.730 1.00 88.44 89 ARG A C 1
ATOM 693 O O . ARG A 1 89 ? -15.962 -7.882 11.725 1.00 88.44 89 ARG A O 1
ATOM 700 N N . GLY A 1 90 ? -17.832 -7.182 12.767 1.00 90.19 90 GLY A N 1
ATOM 701 C CA . GLY A 1 90 ? -18.704 -7.330 11.600 1.00 90.19 90 GLY A CA 1
ATOM 702 C C . GLY A 1 90 ? -18.293 -6.420 10.439 1.00 90.19 90 GLY A C 1
ATOM 703 O O . GLY A 1 90 ? -18.189 -6.875 9.304 1.00 90.19 90 GLY A O 1
ATOM 704 N N . VAL A 1 91 ? -17.983 -5.153 10.727 1.00 90.38 91 VAL A N 1
ATOM 705 C CA . VAL A 1 91 ? -17.490 -4.196 9.722 1.00 90.38 91 VAL A CA 1
ATOM 706 C C . VAL A 1 91 ? -16.148 -4.649 9.150 1.00 90.38 91 VAL A C 1
ATOM 708 O O . VAL A 1 91 ? -15.977 -4.641 7.933 1.00 90.38 91 VAL A O 1
ATOM 711 N N . ARG A 1 92 ? -15.221 -5.109 10.004 1.00 90.94 92 ARG A N 1
ATOM 712 C CA . ARG A 1 92 ? -13.929 -5.659 9.573 1.00 90.94 92 ARG A CA 1
ATOM 713 C C . ARG A 1 92 ? -14.119 -6.786 8.565 1.00 90.94 92 ARG A C 1
ATOM 715 O O . ARG A 1 92 ? -13.440 -6.796 7.543 1.00 90.94 92 ARG A O 1
ATOM 722 N N . GLN A 1 93 ? -15.043 -7.704 8.837 1.00 90.00 93 GLN A N 1
ATOM 723 C CA . GLN A 1 93 ? -15.308 -8.840 7.960 1.00 90.00 93 GLN A CA 1
ATOM 724 C C . GLN A 1 93 ? -15.868 -8.403 6.604 1.00 90.00 93 GLN A C 1
ATOM 726 O O . GLN A 1 93 ? -15.305 -8.764 5.580 1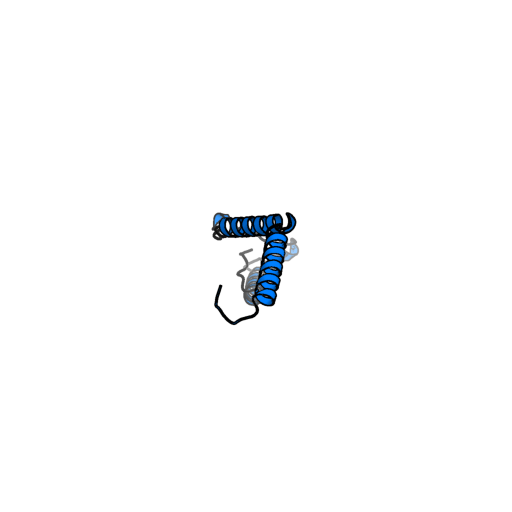.00 90.00 93 GLN A O 1
ATOM 731 N N . VAL A 1 94 ? -16.884 -7.537 6.589 1.00 92.31 94 VAL A N 1
ATOM 732 C CA . VAL A 1 94 ? -17.486 -7.048 5.336 1.00 92.31 94 VAL A CA 1
ATOM 733 C C . VAL A 1 94 ? -16.469 -6.307 4.463 1.00 92.31 94 VAL A C 1
ATOM 735 O O . VAL A 1 94 ? -16.417 -6.525 3.254 1.00 92.31 94 VAL A O 1
ATOM 738 N N . ILE A 1 95 ? -15.646 -5.439 5.058 1.00 88.62 95 ILE A N 1
ATOM 739 C CA . ILE A 1 95 ? -14.643 -4.681 4.299 1.00 88.62 95 ILE A CA 1
ATOM 740 C C . ILE A 1 95 ? -13.507 -5.601 3.834 1.00 88.62 95 ILE A C 1
ATOM 742 O O . ILE A 1 95 ? -13.013 -5.425 2.720 1.00 88.62 95 ILE A O 1
ATOM 746 N N . SER A 1 96 ? -13.119 -6.592 4.643 1.00 91.94 96 SER A N 1
ATOM 747 C CA . SER A 1 96 ? -12.070 -7.539 4.252 1.00 91.94 96 SER A CA 1
ATOM 748 C C . SER A 1 96 ? -12.519 -8.431 3.094 1.00 91.94 96 SER A C 1
ATOM 750 O O . SER A 1 96 ? -11.780 -8.591 2.124 1.00 91.94 96 SER A O 1
ATOM 752 N N . ASP A 1 97 ? -13.756 -8.929 3.149 1.00 91.31 97 ASP A N 1
ATOM 753 C CA . ASP A 1 97 ? -14.349 -9.758 2.096 1.00 91.31 97 ASP A CA 1
ATOM 754 C C . ASP A 1 97 ? -14.529 -8.967 0.789 1.00 91.31 97 ASP A C 1
ATOM 756 O O . ASP A 1 97 ? -14.279 -9.491 -0.295 1.00 91.31 97 ASP A O 1
ATOM 760 N N . GLY A 1 98 ? -14.915 -7.688 0.874 1.00 91.12 98 GLY A N 1
ATOM 761 C CA . GLY A 1 98 ? -15.123 -6.834 -0.300 1.00 91.12 98 GLY A CA 1
ATOM 762 C C . GLY A 1 98 ? -13.839 -6.402 -1.015 1.00 91.12 98 GLY A C 1
ATOM 763 O O . GLY A 1 98 ? -13.864 -6.194 -2.225 1.00 91.12 98 GLY A O 1
ATOM 764 N N . ASN A 1 99 ? -12.725 -6.266 -0.289 1.00 86.94 99 ASN A N 1
ATOM 765 C CA . ASN A 1 99 ? -11.451 -5.792 -0.849 1.00 86.94 99 ASN A CA 1
ATOM 766 C C . ASN A 1 99 ? -10.413 -6.908 -1.046 1.00 86.94 99 ASN A C 1
ATOM 768 O O . ASN A 1 99 ? -9.348 -6.651 -1.603 1.00 86.94 99 ASN A O 1
ATOM 772 N N . GLY A 1 100 ? -10.695 -8.132 -0.586 1.00 88.69 100 GLY A N 1
ATOM 773 C CA . GLY A 1 100 ? -9.765 -9.262 -0.674 1.00 88.69 100 GLY A CA 1
ATOM 774 C C . GLY A 1 100 ? -8.525 -9.122 0.217 1.00 88.69 100 GLY A C 1
ATOM 775 O O . GLY A 1 100 ? -7.510 -9.763 -0.046 1.00 88.69 100 GLY A O 1
ATOM 776 N N . VAL A 1 101 ? -8.584 -8.281 1.256 1.00 84.50 101 VAL A N 1
ATOM 777 C CA . VAL A 1 101 ? -7.467 -7.995 2.172 1.00 84.50 101 VAL A CA 1
ATOM 778 C C . VAL A 1 101 ? -7.962 -8.048 3.612 1.00 84.50 101 VAL A C 1
ATOM 780 O O . VAL A 1 101 ? -8.963 -7.423 3.943 1.00 84.50 101 VAL A O 1
ATOM 783 N N . LEU A 1 102 ? -7.243 -8.755 4.487 1.00 84.56 102 LEU A N 1
ATOM 784 C CA . LEU A 1 102 ? -7.563 -8.812 5.914 1.00 84.56 102 LEU A CA 1
ATOM 785 C C . LEU A 1 102 ? -7.130 -7.524 6.622 1.00 84.56 102 LEU A C 1
ATOM 787 O O . LEU A 1 102 ? -5.944 -7.203 6.684 1.00 84.56 102 LEU A O 1
ATOM 791 N N . LEU A 1 103 ? -8.101 -6.807 7.185 1.00 83.81 103 LEU A N 1
ATOM 792 C CA . LEU A 1 103 ? -7.851 -5.622 8.005 1.00 83.81 103 LEU A CA 1
ATOM 793 C C . LEU A 1 103 ? -7.254 -5.995 9.377 1.00 83.81 103 LEU A C 1
ATOM 795 O O . LEU A 1 103 ? -7.689 -6.984 9.979 1.00 83.81 103 LEU A O 1
ATOM 799 N N . PRO A 1 104 ? -6.314 -5.187 9.905 1.00 80.50 104 PRO A N 1
ATOM 800 C CA . PRO A 1 104 ? -5.720 -5.401 11.221 1.00 80.50 104 PRO A CA 1
ATOM 801 C C . PRO A 1 104 ? -6.749 -5.231 12.349 1.00 80.50 104 PRO A C 1
ATOM 803 O O . PRO A 1 104 ? -7.821 -4.645 12.171 1.00 80.50 104 PRO A O 1
ATOM 806 N N . GLU A 1 105 ? -6.434 -5.777 13.524 1.00 77.69 105 GLU A N 1
ATOM 807 C CA . GLU A 1 105 ? -7.264 -5.575 14.713 1.00 77.69 105 GLU A CA 1
ATOM 808 C C . GLU A 1 105 ? -7.139 -4.136 15.235 1.00 77.69 105 GLU A C 1
ATOM 810 O O . GLU A 1 105 ? -6.087 -3.509 15.101 1.00 77.69 105 GLU A O 1
ATOM 815 N N . ILE A 1 106 ? -8.246 -3.633 15.790 1.00 72.81 106 ILE A N 1
ATOM 816 C CA . ILE A 1 106 ? -8.376 -2.310 16.419 1.00 72.81 106 ILE A CA 1
ATOM 817 C C . ILE A 1 106 ? -8.286 -2.466 17.932 1.00 72.81 106 ILE A C 1
ATOM 819 O O . ILE A 1 106 ? -8.901 -3.442 18.428 1.00 72.81 106 ILE A O 1
#